Protein AF-A0A2W6BA01-F1 (afdb_monomer)

Radius of gyration: 29.96 Å; Cα contacts (8 Å, |Δi|>4): 161; chains: 1; bounding box: 90×45×72 Å

Solvent-accessible surface area (backbone atoms only — not comparable to full-atom values): 10107 Å² total; per-residue (Å²): 144,81,90,79,83,88,79,90,79,83,86,78,86,76,84,81,81,82,82,77,88,72,83,84,71,88,75,80,75,77,59,83,74,65,76,66,65,83,71,72,71,88,69,67,80,78,57,82,73,72,76,76,79,92,42,75,66,66,75,70,44,98,62,83,81,82,69,79,73,60,66,70,90,78,59,81,45,73,44,76,52,64,78,44,52,52,11,26,51,49,29,32,49,23,63,75,67,73,34,47,43,61,92,30,69,88,47,23,78,62,44,52,69,35,82,38,19,35,42,38,55,60,35,59,63,36,85,86,49,77,78,33,75,62,86,90,60,42,48,10,50,54,62,44,52,57,15,42,54,65,22,41,50,75,42,94

Structure (mmCIF, N/CA/C/O backbone):
data_AF-A0A2W6BA01-F1
#
_entry.id   AF-A0A2W6BA01-F1
#
loop_
_atom_site.group_PDB
_atom_site.id
_atom_site.type_symbol
_atom_site.label_atom_id
_atom_site.label_alt_id
_atom_site.label_comp_id
_atom_site.label_asym_id
_atom_site.label_entity_id
_atom_site.label_seq_id
_atom_site.pdbx_PDB_ins_code
_atom_site.Cartn_x
_atom_site.Cartn_y
_atom_site.Cartn_z
_atom_site.occupancy
_atom_site.B_iso_or_equiv
_atom_site.auth_seq_id
_atom_site.auth_comp_id
_atom_site.auth_asym_id
_atom_site.auth_atom_id
_atom_site.pdbx_PDB_model_num
ATOM 1 N N . MET A 1 1 ? -62.935 -16.427 -8.014 1.00 43.38 1 MET A N 1
ATOM 2 C CA . MET A 1 1 ? -63.474 -16.785 -9.344 1.00 43.38 1 MET A CA 1
ATOM 3 C C . MET A 1 1 ? -62.782 -15.928 -10.399 1.00 43.38 1 MET A C 1
ATOM 5 O O . MET A 1 1 ? -63.154 -14.777 -10.558 1.00 43.38 1 MET A O 1
ATOM 9 N N . ARG A 1 2 ? -61.718 -16.465 -11.011 1.00 37.00 2 ARG A N 1
ATOM 10 C CA . ARG A 1 2 ? -61.164 -16.177 -12.353 1.00 37.00 2 ARG A CA 1
ATOM 11 C C . ARG A 1 2 ? -59.753 -16.761 -12.410 1.00 37.00 2 ARG A C 1
ATOM 13 O O . ARG A 1 2 ? -58.774 -16.156 -11.998 1.00 37.00 2 ARG A O 1
ATOM 20 N N . THR A 1 3 ? -59.727 -18.004 -12.858 1.00 39.66 3 THR A N 1
ATOM 21 C CA . THR A 1 3 ? -58.609 -18.691 -13.489 1.00 39.66 3 THR A CA 1
ATOM 22 C C . THR A 1 3 ? -58.180 -17.932 -14.742 1.00 39.66 3 THR A C 1
ATOM 24 O O . THR A 1 3 ? -59.011 -17.673 -15.610 1.00 39.66 3 THR A O 1
ATOM 27 N N . ILE A 1 4 ? -56.889 -17.625 -14.855 1.00 44.16 4 ILE A N 1
ATOM 28 C CA . ILE A 1 4 ? -56.226 -17.381 -16.136 1.00 44.16 4 ILE A CA 1
ATOM 29 C C . ILE A 1 4 ? -54.983 -18.268 -16.151 1.00 44.16 4 ILE A C 1
ATOM 31 O O . ILE A 1 4 ? -54.177 -18.270 -15.223 1.00 44.16 4 ILE A O 1
ATOM 35 N N . ARG A 1 5 ? -54.970 -19.117 -17.174 1.00 41.62 5 ARG A N 1
ATOM 36 C CA . ARG A 1 5 ? -53.904 -20.020 -17.589 1.00 41.62 5 ARG A CA 1
ATOM 37 C C . ARG A 1 5 ? -52.825 -19.222 -18.334 1.00 41.62 5 ARG A C 1
ATOM 39 O O . ARG A 1 5 ? -53.021 -18.049 -18.620 1.00 41.62 5 ARG A O 1
ATOM 46 N N . ASP A 1 6 ? -51.771 -19.940 -18.717 1.00 43.41 6 ASP A N 1
ATOM 47 C CA . ASP A 1 6 ? -50.761 -19.576 -19.723 1.00 43.41 6 ASP A CA 1
ATOM 48 C C . ASP A 1 6 ? -49.562 -18.836 -19.104 1.00 43.41 6 ASP A C 1
ATOM 50 O O . ASP A 1 6 ? -49.707 -17.836 -18.421 1.00 43.41 6 ASP A O 1
ATOM 54 N N . GLY A 1 7 ? -48.314 -19.265 -19.239 1.00 39.50 7 GLY A N 1
ATOM 55 C CA . GLY A 1 7 ? -47.725 -20.317 -20.046 1.00 39.50 7 GLY A CA 1
ATOM 56 C C . GLY A 1 7 ? -46.212 -20.276 -19.816 1.00 39.50 7 GLY A C 1
ATOM 57 O O . GLY A 1 7 ? -45.613 -19.218 -19.642 1.00 39.50 7 GLY A O 1
ATOM 58 N N . LEU A 1 8 ? -45.616 -21.458 -19.761 1.00 38.91 8 LEU A N 1
ATOM 59 C CA . LEU A 1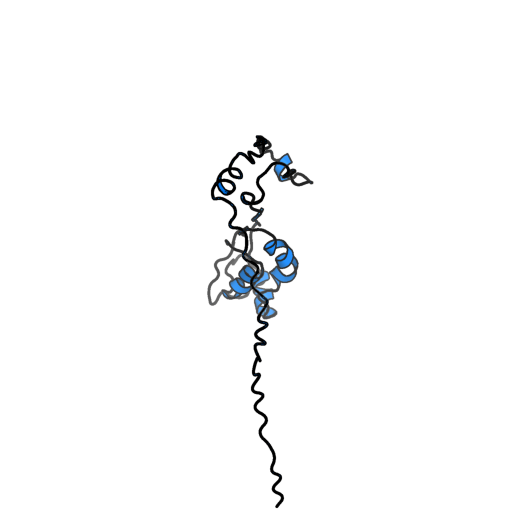 8 ? -44.187 -21.724 -19.693 1.00 38.91 8 LEU A CA 1
ATOM 60 C C . LEU A 1 8 ? -43.471 -21.168 -20.940 1.00 38.91 8 LEU A C 1
ATOM 62 O O . LEU A 1 8 ? -43.842 -21.538 -22.049 1.00 38.91 8 LEU A O 1
ATOM 66 N N . VAL A 1 9 ? -42.394 -20.392 -20.779 1.00 37.09 9 VAL A N 1
ATOM 67 C CA . VAL A 1 9 ? -41.331 -20.308 -21.799 1.00 37.09 9 VAL A CA 1
ATOM 68 C C . VAL A 1 9 ? -39.977 -20.388 -21.099 1.00 37.09 9 VAL A C 1
ATOM 70 O O . VAL A 1 9 ? -39.380 -19.391 -20.703 1.00 37.09 9 VAL A O 1
ATOM 73 N N . VAL A 1 10 ? -39.503 -21.621 -20.925 1.00 40.41 10 VAL A N 1
ATOM 74 C CA . VAL A 1 10 ? -38.098 -21.924 -20.643 1.00 40.41 10 VAL A CA 1
ATOM 75 C C . VAL A 1 10 ? -37.354 -21.766 -21.968 1.00 40.41 10 VAL A C 1
ATOM 77 O O . VAL A 1 10 ? -37.540 -22.557 -22.890 1.00 40.41 10 VAL A O 1
ATOM 80 N N . GLY A 1 11 ? -36.559 -20.704 -22.089 1.00 33.91 11 GLY A N 1
ATOM 81 C CA . GLY A 1 11 ? -35.720 -20.457 -23.259 1.00 33.91 11 GLY A CA 1
ATOM 82 C C . GLY A 1 11 ? -34.562 -21.452 -23.325 1.00 33.91 11 GLY A C 1
ATOM 83 O O . GLY A 1 11 ? -33.516 -21.235 -22.721 1.00 33.91 11 GLY A O 1
ATOM 84 N N . LEU A 1 12 ? -34.756 -22.544 -24.064 1.00 33.22 12 LEU A N 1
ATOM 85 C CA . LEU A 1 12 ? -33.704 -23.457 -24.499 1.00 33.22 12 LEU A CA 1
ATOM 86 C C . LEU A 1 12 ? -32.955 -22.806 -25.674 1.00 33.22 12 LEU A C 1
ATOM 88 O O . LEU A 1 12 ? -33.460 -22.765 -26.794 1.00 33.22 12 LEU A O 1
ATOM 92 N N . VAL A 1 13 ? -31.753 -22.283 -25.430 1.00 35.84 13 VAL A N 1
ATOM 93 C CA . VAL A 1 13 ? -30.861 -21.814 -26.501 1.00 35.84 13 VAL A CA 1
ATOM 94 C C . VAL A 1 13 ? -30.171 -23.034 -27.114 1.00 35.84 13 VAL A C 1
ATOM 96 O O . VAL A 1 13 ? -29.199 -23.552 -26.570 1.00 35.84 13 VAL A O 1
ATOM 99 N N . VAL A 1 14 ? -30.696 -23.513 -28.242 1.00 36.00 14 VAL A N 1
ATOM 100 C CA . VAL A 1 14 ? -30.050 -24.534 -29.078 1.00 36.00 14 VAL A CA 1
ATOM 101 C C . VAL A 1 14 ? -29.109 -23.831 -30.055 1.00 36.00 14 VAL A C 1
ATOM 103 O O . VAL A 1 14 ? -29.552 -23.122 -30.955 1.00 36.00 14 VAL A O 1
ATOM 106 N N . PHE A 1 15 ? -27.800 -24.031 -29.894 1.00 32.97 15 PHE A N 1
ATOM 107 C CA . PHE A 1 15 ? -26.817 -23.666 -30.913 1.00 32.97 15 PHE A CA 1
ATOM 108 C C . PHE A 1 15 ? -26.890 -24.674 -32.067 1.00 32.97 15 PHE A C 1
ATOM 110 O O . PHE A 1 15 ? -26.465 -25.820 -31.934 1.00 32.97 15 PHE A O 1
ATOM 117 N N . ALA A 1 16 ? -27.424 -24.248 -33.211 1.00 36.31 16 ALA A N 1
ATOM 118 C CA . ALA A 1 16 ? -27.316 -24.990 -34.461 1.00 36.31 16 ALA A CA 1
ATOM 119 C C . ALA A 1 16 ? -25.898 -24.819 -35.034 1.00 36.31 16 ALA A C 1
ATOM 121 O O . ALA A 1 16 ? -25.5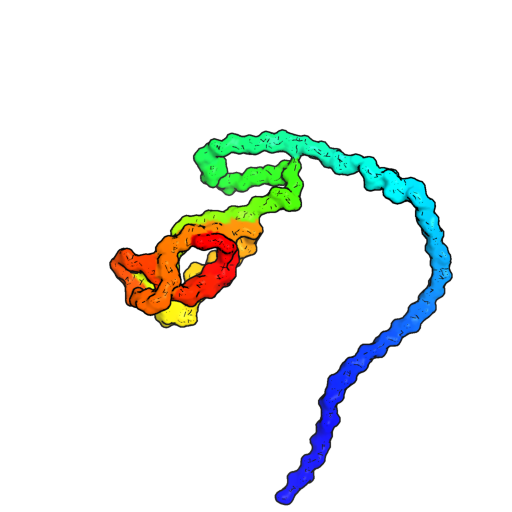08 -23.728 -35.449 1.00 36.31 16 ALA A O 1
ATOM 122 N N . ALA A 1 17 ? -25.118 -25.900 -35.057 1.00 36.47 17 ALA A N 1
ATOM 123 C CA . ALA A 1 17 ? -23.852 -25.957 -35.775 1.00 36.47 17 ALA A CA 1
ATOM 124 C C . ALA A 1 17 ? -24.128 -26.201 -37.268 1.00 36.47 17 ALA A C 1
ATOM 126 O O . ALA A 1 17 ? -24.546 -27.288 -37.662 1.00 36.47 17 ALA A O 1
ATOM 127 N N . VAL A 1 18 ? -23.894 -25.193 -38.108 1.00 38.94 18 VAL A N 1
ATOM 128 C CA . VAL A 1 18 ? -23.871 -25.363 -39.567 1.00 38.94 18 VAL A CA 1
ATOM 129 C C . VAL A 1 18 ? -22.517 -25.963 -39.950 1.00 38.94 18 VAL A C 1
ATOM 131 O O . VAL A 1 18 ? -21.489 -25.289 -39.916 1.00 38.94 18 VAL A O 1
ATOM 134 N N . LEU A 1 19 ? -22.514 -27.247 -40.308 1.00 36.84 19 LEU A N 1
ATOM 135 C CA . LEU A 1 19 ? -21.375 -27.918 -40.934 1.00 36.84 19 LEU A CA 1
ATOM 136 C C . LEU A 1 19 ? -21.278 -27.480 -42.400 1.00 36.84 19 LEU A C 1
ATOM 138 O O . LEU A 1 19 ? -21.983 -27.992 -43.267 1.00 36.84 19 LEU A O 1
ATOM 142 N N . VAL A 1 20 ? -20.387 -26.531 -42.686 1.00 42.94 20 VAL A N 1
ATOM 143 C CA . VAL A 1 20 ? -19.966 -26.222 -44.058 1.00 42.94 20 VAL A CA 1
ATOM 144 C C . VAL A 1 20 ? -18.904 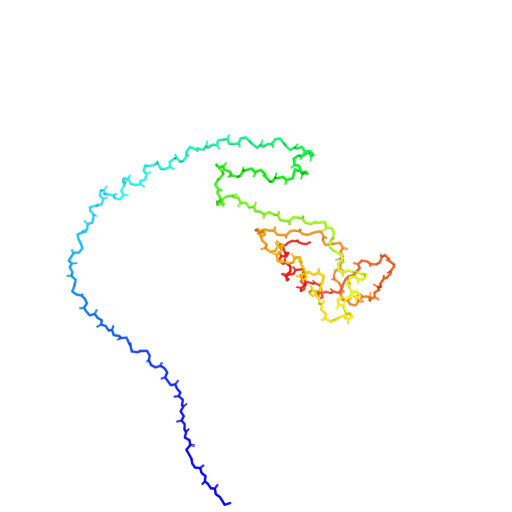-27.243 -44.470 1.00 42.94 20 VAL A C 1
ATOM 146 O O . VAL A 1 20 ? -17.754 -27.167 -44.037 1.00 42.94 20 VAL A O 1
ATOM 149 N N . PHE A 1 21 ? -19.277 -28.200 -45.323 1.00 40.78 21 PHE A N 1
ATOM 150 C CA . PHE A 1 21 ? -18.327 -29.074 -46.015 1.00 40.78 21 PHE A CA 1
ATOM 151 C C . PHE A 1 21 ? -17.583 -28.274 -47.095 1.00 40.78 21 PHE A C 1
ATOM 153 O O . PHE A 1 21 ? -17.973 -28.227 -48.260 1.00 40.78 21 PHE A O 1
ATOM 160 N N . GLY A 1 22 ? -16.501 -27.607 -46.689 1.00 39.38 22 GLY A N 1
ATOM 161 C CA . GLY A 1 22 ? -15.534 -26.996 -47.596 1.00 39.38 22 GLY A CA 1
ATOM 162 C C . GLY A 1 22 ? -14.639 -28.062 -48.229 1.00 39.38 22 GLY A C 1
ATOM 163 O O . GLY A 1 22 ? -13.995 -28.843 -47.528 1.00 39.38 22 GLY A O 1
ATOM 164 N N . GLN A 1 23 ? -14.593 -28.088 -49.559 1.00 44.19 23 GLN A N 1
ATOM 165 C CA . GLN A 1 23 ? -13.799 -29.035 -50.338 1.00 44.19 23 GLN A CA 1
ATOM 166 C C . GLN A 1 23 ? -12.315 -29.006 -49.942 1.00 44.19 23 GLN A C 1
ATOM 168 O O . GLN A 1 23 ? -11.641 -27.978 -50.038 1.00 44.19 23 GLN A O 1
ATOM 173 N N . HIS A 1 24 ? -11.798 -30.154 -49.503 1.00 37.97 24 HIS A N 1
ATOM 174 C CA . HIS A 1 24 ? -10.380 -30.361 -49.233 1.00 37.97 24 HIS A CA 1
ATOM 175 C C . HIS A 1 24 ? -9.574 -30.296 -50.534 1.00 37.97 24 HIS A C 1
ATOM 177 O O . HIS A 1 24 ? -9.580 -31.229 -51.333 1.00 37.97 24 HIS A O 1
ATOM 183 N N . ARG A 1 25 ? -8.824 -29.206 -50.726 1.00 47.94 25 ARG A N 1
ATOM 184 C CA . ARG A 1 25 ? -7.646 -29.221 -51.601 1.00 47.94 25 ARG A CA 1
ATOM 185 C C . ARG A 1 25 ? -6.490 -29.869 -50.831 1.00 47.94 25 ARG A C 1
ATOM 187 O O . ARG A 1 25 ? -6.259 -29.469 -49.686 1.00 47.94 25 ARG A O 1
ATOM 194 N N . PRO A 1 26 ? -5.748 -30.828 -51.409 1.00 41.75 26 PRO A N 1
ATOM 195 C CA . PRO A 1 26 ? -4.588 -31.404 -50.744 1.00 41.75 26 PRO A CA 1
ATOM 196 C C . PRO A 1 26 ? -3.557 -30.301 -50.484 1.00 41.75 26 PRO A C 1
ATOM 198 O O . PRO A 1 26 ? -3.043 -29.660 -51.401 1.00 41.75 26 PRO A O 1
ATOM 201 N N . ARG A 1 27 ? -3.289 -30.046 -49.201 1.00 50.50 27 ARG A N 1
ATOM 202 C CA . ARG A 1 27 ? -2.250 -29.122 -48.753 1.00 50.50 27 ARG A CA 1
ATOM 203 C C . ARG A 1 27 ? -0.913 -29.797 -49.041 1.00 50.50 27 ARG A C 1
ATOM 205 O O . ARG A 1 27 ? -0.616 -30.830 -48.445 1.00 50.50 27 ARG A O 1
ATOM 212 N N . ALA A 1 28 ? -0.133 -29.235 -49.962 1.00 50.84 28 ALA A N 1
ATOM 213 C CA . ALA A 1 28 ? 1.235 -29.674 -50.200 1.00 50.84 28 ALA A CA 1
ATOM 214 C C . ALA A 1 28 ? 1.984 -29.690 -48.862 1.00 50.84 28 ALA A C 1
ATOM 216 O O . ALA A 1 28 ? 2.035 -28.683 -48.152 1.00 50.84 28 ALA A O 1
ATOM 217 N N . THR A 1 29 ? 2.505 -30.855 -48.491 1.00 52.69 29 THR A N 1
ATOM 218 C CA . THR A 1 29 ? 3.315 -31.030 -47.291 1.00 52.69 29 THR A CA 1
ATOM 219 C C . THR A 1 29 ? 4.600 -30.232 -47.504 1.00 52.69 29 THR A C 1
ATOM 221 O O . THR A 1 29 ? 5.343 -30.547 -48.438 1.00 52.69 29 THR A O 1
ATOM 224 N N . PRO A 1 30 ? 4.898 -29.187 -46.712 1.00 49.06 30 PRO A N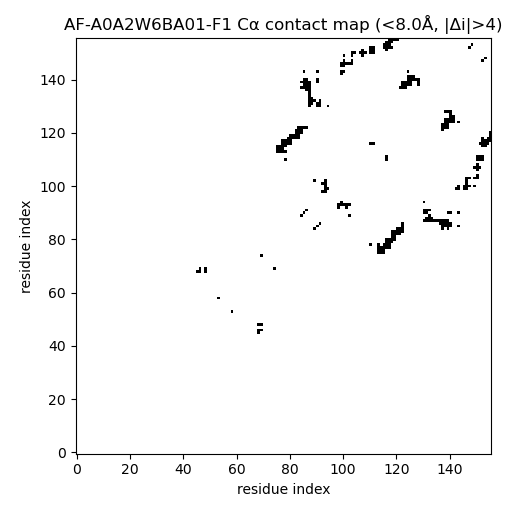 1
ATOM 225 C CA . PRO A 1 30 ? 6.200 -28.558 -46.815 1.00 49.06 30 PRO A CA 1
ATOM 226 C C . PRO A 1 30 ? 7.235 -29.608 -46.413 1.00 49.06 30 PRO A C 1
ATOM 228 O O . PRO A 1 30 ? 7.174 -30.180 -45.323 1.00 49.06 30 PRO A O 1
ATOM 231 N N . SER A 1 31 ? 8.149 -29.899 -47.340 1.00 53.44 31 SER A N 1
ATOM 232 C CA . SER A 1 31 ? 9.293 -30.778 -47.119 1.00 53.44 31 SER A CA 1
ATOM 233 C C . SER A 1 31 ? 9.940 -30.467 -45.768 1.00 53.44 31 SER A C 1
ATOM 235 O O . SER A 1 31 ? 10.205 -29.308 -45.433 1.00 53.44 31 SER A O 1
ATOM 237 N N . ARG A 1 32 ? 10.232 -31.531 -45.012 1.00 53.91 32 ARG A N 1
ATOM 238 C CA . ARG A 1 32 ? 10.895 -31.535 -43.697 1.00 53.91 32 ARG A CA 1
ATOM 239 C C . ARG A 1 32 ? 12.255 -30.803 -43.701 1.00 53.91 32 ARG A C 1
ATOM 241 O O . ARG A 1 32 ? 12.804 -30.547 -42.636 1.00 53.91 32 ARG A O 1
ATOM 248 N N . ALA A 1 33 ? 12.755 -30.411 -44.876 1.00 48.97 33 ALA A N 1
ATOM 249 C CA . ALA A 1 33 ? 13.940 -29.584 -45.074 1.00 48.97 33 ALA A CA 1
ATOM 250 C C . ALA A 1 33 ? 13.739 -28.074 -44.789 1.00 48.97 33 ALA A C 1
ATOM 252 O O . ALA A 1 33 ? 14.710 -27.404 -44.453 1.00 48.97 33 ALA A O 1
ATOM 253 N N . HIS A 1 34 ? 12.516 -27.522 -44.842 1.00 44.53 34 HIS A N 1
ATOM 254 C CA . HIS A 1 34 ? 12.294 -26.080 -44.588 1.00 44.53 34 HIS A CA 1
ATOM 255 C C . HIS A 1 34 ? 12.144 -25.711 -43.100 1.00 44.53 34 HIS A C 1
ATOM 257 O O . HIS A 1 34 ? 12.357 -24.561 -42.723 1.00 44.53 34 HIS A O 1
ATOM 263 N N . ALA A 1 35 ? 11.828 -26.673 -42.227 1.00 44.75 35 ALA A N 1
ATOM 264 C CA . ALA A 1 35 ? 11.667 -26.422 -40.790 1.00 44.75 35 ALA A CA 1
ATOM 265 C C . ALA A 1 35 ? 13.005 -26.300 -40.027 1.00 44.75 35 ALA A C 1
ATOM 267 O O . ALA A 1 35 ? 13.029 -25.821 -38.893 1.00 44.75 35 ALA A O 1
ATOM 268 N N . ALA A 1 36 ? 14.121 -26.711 -40.637 1.00 44.59 36 ALA A N 1
ATOM 269 C CA . ALA A 1 36 ? 15.448 -26.675 -40.020 1.00 44.59 36 ALA A CA 1
ATOM 270 C C . ALA A 1 36 ? 16.213 -25.354 -40.261 1.00 44.59 36 ALA A C 1
ATOM 272 O O . ALA A 1 36 ? 17.162 -25.062 -39.537 1.00 44.59 36 ALA A O 1
ATOM 273 N N . ALA A 1 37 ? 15.784 -24.525 -41.222 1.00 42.34 37 ALA A 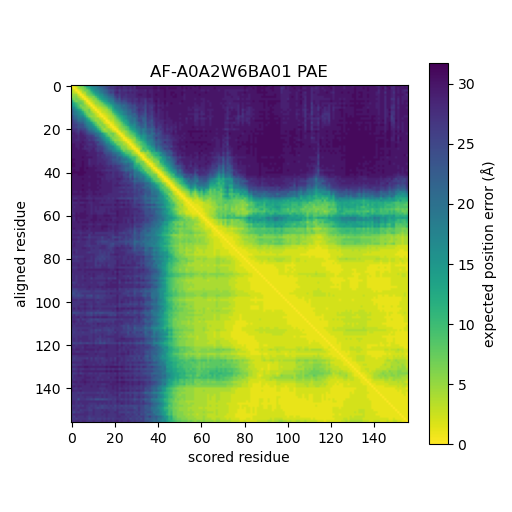N 1
ATOM 274 C CA . ALA A 1 37 ? 16.518 -23.328 -41.649 1.00 42.34 37 ALA A CA 1
ATOM 275 C C . ALA A 1 37 ? 16.116 -22.022 -40.926 1.00 42.34 37 ALA A C 1
ATOM 277 O O . ALA A 1 37 ? 16.857 -21.047 -40.984 1.00 42.34 37 ALA A O 1
ATOM 278 N N . ILE A 1 38 ? 15.012 -21.996 -40.163 1.00 45.75 38 ILE A N 1
ATOM 279 C CA . ILE A 1 38 ? 14.593 -20.828 -39.345 1.00 45.75 38 ILE A CA 1
ATOM 280 C C . ILE A 1 38 ? 15.084 -20.967 -37.886 1.00 45.75 38 ILE A C 1
ATOM 282 O O . ILE A 1 38 ? 14.494 -20.454 -36.941 1.00 45.75 38 ILE A O 1
ATOM 286 N N . ARG A 1 39 ? 16.171 -21.713 -37.662 1.00 45.78 39 ARG A N 1
ATOM 287 C CA . ARG A 1 39 ? 16.866 -21.760 -36.360 1.00 45.78 39 ARG A CA 1
ATOM 288 C C . ARG A 1 39 ? 18.219 -21.056 -36.378 1.00 45.78 39 ARG A C 1
ATOM 290 O O . ARG A 1 39 ? 18.867 -20.966 -35.341 1.00 45.78 39 ARG A O 1
ATOM 297 N N . HIS A 1 40 ? 18.632 -20.518 -37.525 1.00 45.66 40 HIS A N 1
ATOM 298 C CA . HIS A 1 40 ? 19.820 -19.680 -37.607 1.00 45.66 40 HIS A CA 1
ATOM 299 C C . HIS A 1 40 ? 19.485 -18.239 -37.214 1.00 45.66 40 HIS A C 1
ATOM 301 O O . HIS A 1 40 ? 18.918 -17.468 -37.978 1.00 45.66 40 HIS A O 1
ATOM 307 N N . ALA A 1 41 ? 19.866 -17.919 -35.978 1.00 51.19 41 ALA A N 1
ATOM 308 C CA . ALA A 1 41 ? 20.382 -16.619 -35.583 1.00 51.19 41 ALA A CA 1
ATOM 309 C C . ALA A 1 41 ? 19.506 -15.392 -35.898 1.00 51.19 41 ALA A C 1
ATOM 311 O O . ALA A 1 41 ? 19.911 -14.492 -36.624 1.00 51.19 41 ALA A O 1
ATOM 312 N N . MET A 1 42 ? 18.409 -15.231 -35.155 1.00 47.25 42 MET A N 1
ATOM 313 C CA . MET A 1 42 ? 18.149 -13.905 -34.578 1.00 47.25 42 MET A CA 1
ATOM 314 C C . MET A 1 42 ? 19.004 -13.763 -33.316 1.00 47.25 42 MET A C 1
ATOM 316 O O . MET A 1 42 ? 18.494 -13.675 -32.199 1.00 47.25 42 MET A O 1
ATOM 320 N N . VAL A 1 43 ? 20.328 -13.788 -33.487 1.00 52.53 43 VAL A N 1
ATOM 321 C CA . VAL A 1 43 ? 21.230 -13.218 -32.489 1.00 52.53 43 VAL A CA 1
ATOM 322 C C . VAL A 1 43 ? 20.985 -11.719 -32.590 1.00 52.53 43 VAL A C 1
ATOM 324 O O . VAL A 1 43 ? 21.598 -11.032 -33.400 1.00 52.53 43 VAL A O 1
ATOM 327 N N . HIS A 1 44 ? 20.008 -11.217 -31.830 1.00 51.06 44 HIS A N 1
ATOM 328 C CA . HIS A 1 44 ? 19.974 -9.790 -31.545 1.00 51.06 44 HIS A CA 1
ATOM 329 C C . HIS A 1 44 ? 21.352 -9.460 -30.970 1.00 51.06 44 HIS A C 1
ATOM 331 O O . HIS A 1 44 ? 21.759 -10.143 -30.023 1.00 51.06 44 HIS A O 1
ATOM 337 N N . PRO A 1 45 ? 22.091 -8.488 -31.533 1.00 54.53 45 PRO A N 1
ATOM 338 C CA . PRO A 1 45 ? 23.331 -8.055 -30.922 1.00 54.53 45 PRO A CA 1
ATOM 339 C C . PRO A 1 45 ? 22.985 -7.685 -29.483 1.00 54.53 45 PRO A C 1
ATOM 341 O O . PRO A 1 45 ? 22.142 -6.817 -29.243 1.00 54.53 45 PRO A O 1
ATOM 344 N N . ALA A 1 46 ? 23.556 -8.421 -28.530 1.00 59.97 46 ALA A N 1
ATOM 345 C CA . ALA A 1 46 ? 23.444 -8.080 -27.130 1.00 59.97 46 ALA A CA 1
ATOM 346 C C . ALA A 1 46 ? 24.146 -6.733 -26.989 1.00 59.97 46 ALA A C 1
ATOM 348 O O . ALA A 1 46 ? 25.373 -6.668 -26.938 1.00 59.97 46 ALA A O 1
ATOM 349 N N . ILE A 1 47 ? 23.376 -5.643 -27.014 1.00 57.81 47 ILE A N 1
ATOM 350 C CA . ILE A 1 47 ? 23.898 -4.349 -26.609 1.00 57.81 47 ILE A CA 1
ATOM 351 C C . ILE A 1 47 ? 24.244 -4.542 -25.141 1.00 57.81 47 ILE A C 1
ATOM 353 O O . ILE A 1 47 ? 23.359 -4.649 -24.293 1.00 57.81 47 ILE A O 1
ATOM 357 N N . ASN A 1 48 ? 25.538 -4.671 -24.862 1.00 64.69 48 ASN A N 1
ATOM 358 C CA . ASN A 1 48 ? 26.058 -4.727 -23.511 1.00 64.69 48 ASN A CA 1
ATOM 359 C C . ASN A 1 48 ? 25.940 -3.314 -22.929 1.00 64.69 48 ASN A C 1
ATOM 361 O O . ASN A 1 48 ? 26.893 -2.537 -22.936 1.00 64.69 48 ASN A O 1
ATOM 365 N N . VAL A 1 49 ? 24.718 -2.933 -22.550 1.00 65.31 49 VAL A N 1
ATOM 366 C CA . VAL A 1 49 ? 24.464 -1.684 -21.840 1.00 65.31 49 VAL A CA 1
ATOM 367 C C . VAL A 1 49 ? 25.032 -1.892 -20.446 1.00 65.31 49 VAL A C 1
ATOM 369 O O . VAL A 1 49 ? 24.414 -2.556 -19.615 1.00 65.31 49 VAL A O 1
ATOM 372 N N . ALA A 1 50 ? 26.234 -1.371 -20.203 1.00 69.50 50 ALA A N 1
ATOM 373 C CA . ALA A 1 50 ? 26.771 -1.322 -18.854 1.00 69.50 50 ALA A CA 1
ATOM 374 C C . ALA A 1 50 ? 25.746 -0.599 -17.957 1.00 69.50 50 ALA A C 1
ATOM 376 O O . ALA A 1 50 ? 25.239 0.458 -18.357 1.00 69.50 50 ALA A O 1
ATOM 377 N N . PRO A 1 51 ? 25.389 -1.158 -16.786 1.00 70.19 51 PRO A N 1
ATOM 378 C CA . PRO A 1 51 ? 24.474 -0.486 -15.880 1.00 70.19 51 PRO A CA 1
ATOM 379 C C . PRO A 1 51 ? 25.059 0.876 -15.500 1.00 70.19 51 PRO A C 1
ATOM 381 O O . PRO A 1 51 ? 26.260 1.002 -15.251 1.00 70.19 51 PRO A O 1
ATOM 384 N N . LEU A 1 52 ? 24.208 1.905 -15.485 1.00 71.94 52 LEU A N 1
ATOM 385 C CA . LEU A 1 52 ? 24.611 3.224 -15.005 1.00 71.94 52 LEU A CA 1
ATOM 386 C C . LEU A 1 52 ? 25.137 3.094 -13.565 1.00 71.94 52 LEU A C 1
ATOM 388 O O . LEU A 1 52 ? 24.568 2.322 -12.786 1.00 71.94 52 LEU A O 1
ATOM 392 N N . PRO A 1 53 ? 26.191 3.838 -13.189 1.00 80.50 53 PRO A N 1
ATOM 393 C CA . PRO A 1 53 ? 26.670 3.832 -11.816 1.00 80.50 53 PRO A CA 1
ATOM 394 C C . PRO A 1 53 ? 25.550 4.297 -10.879 1.00 80.50 53 PRO A C 1
ATOM 396 O O . PRO A 1 53 ? 24.931 5.342 -11.102 1.00 80.50 53 PRO A O 1
ATOM 399 N N . LEU A 1 54 ? 25.299 3.520 -9.824 1.00 84.25 54 LEU A N 1
ATOM 400 C CA . LEU A 1 54 ? 24.347 3.885 -8.781 1.00 84.25 54 LEU A CA 1
ATOM 401 C C . LEU A 1 54 ? 24.897 5.087 -8.012 1.00 84.25 54 LEU A C 1
ATOM 403 O O . LEU A 1 54 ? 25.909 5.003 -7.323 1.00 84.25 54 LEU A O 1
ATOM 407 N N . THR A 1 55 ? 24.222 6.221 -8.153 1.00 87.00 55 THR A N 1
ATOM 408 C CA . THR A 1 55 ? 24.544 7.474 -7.462 1.00 87.00 55 THR A CA 1
ATOM 409 C C . THR A 1 55 ? 23.287 8.055 -6.833 1.00 87.00 55 THR A C 1
ATOM 411 O O . THR A 1 55 ? 22.178 7.807 -7.310 1.00 87.00 55 THR A O 1
ATOM 414 N N . ILE A 1 56 ? 23.436 8.897 -5.809 1.00 88.12 56 ILE A N 1
ATOM 415 C CA . ILE A 1 56 ? 22.299 9.628 -5.226 1.00 88.12 56 ILE A CA 1
ATOM 416 C C . ILE A 1 56 ? 21.543 10.411 -6.311 1.00 88.12 56 ILE A C 1
ATOM 418 O O . ILE A 1 56 ? 20.319 10.343 -6.386 1.00 88.12 56 ILE A O 1
ATOM 422 N N . ALA A 1 57 ? 22.262 11.082 -7.216 1.00 86.31 57 ALA A N 1
ATOM 423 C CA . ALA A 1 57 ? 21.649 11.815 -8.322 1.00 86.31 57 ALA A CA 1
ATOM 424 C C . ALA A 1 57 ? 20.826 10.909 -9.256 1.00 86.31 57 ALA A C 1
ATOM 426 O O . ALA A 1 57 ? 19.777 11.326 -9.736 1.00 86.31 57 ALA A O 1
ATOM 427 N N . SER A 1 58 ? 21.262 9.664 -9.485 1.00 80.81 58 SER A N 1
ATOM 428 C CA . SER A 1 58 ? 20.504 8.701 -10.296 1.00 80.81 58 SER A CA 1
ATOM 429 C C . SER A 1 58 ? 19.206 8.231 -9.630 1.00 80.81 58 SER A C 1
ATOM 431 O O . SER A 1 58 ? 18.245 7.939 -10.335 1.00 80.81 58 SER A O 1
ATOM 433 N N . ILE A 1 59 ? 19.154 8.209 -8.291 1.00 83.19 59 ILE A N 1
ATOM 434 C CA . ILE A 1 59 ? 17.946 7.861 -7.524 1.00 83.19 59 ILE A CA 1
ATOM 435 C C . ILE A 1 59 ? 16.899 8.973 -7.655 1.00 83.19 59 ILE A C 1
ATOM 437 O O . ILE A 1 59 ? 15.720 8.696 -7.853 1.00 83.19 59 ILE A O 1
ATOM 441 N N . PHE A 1 60 ? 17.338 10.233 -7.597 1.00 86.75 60 PHE A N 1
ATOM 442 C CA . PHE A 1 60 ? 16.470 11.415 -7.663 1.00 86.75 60 PHE A CA 1
ATOM 443 C C . PHE A 1 60 ? 16.376 12.037 -9.067 1.00 86.75 60 PHE A C 1
ATOM 445 O O . PHE A 1 60 ? 15.980 13.194 -9.215 1.00 86.75 60 PHE A O 1
ATOM 452 N N . ALA A 1 61 ? 16.747 11.297 -10.114 1.00 83.56 61 ALA A N 1
ATOM 453 C CA . ALA A 1 61 ? 16.719 11.807 -11.477 1.00 83.56 61 ALA A CA 1
ATOM 454 C C . ALA A 1 61 ? 15.277 12.093 -11.934 1.00 83.56 61 ALA A C 1
ATOM 456 O O . ALA A 1 61 ? 14.395 11.243 -11.839 1.00 83.56 61 ALA A O 1
ATOM 457 N N . ALA A 1 62 ? 15.046 13.269 -12.526 1.00 81.69 62 ALA A N 1
ATOM 458 C CA . ALA A 1 62 ? 13.723 13.680 -13.015 1.00 81.69 62 ALA A CA 1
ATOM 459 C C . ALA A 1 62 ? 13.189 12.816 -14.176 1.00 81.69 62 ALA A C 1
ATOM 461 O O . ALA A 1 62 ? 12.012 12.892 -14.529 1.00 81.69 62 ALA A O 1
ATOM 462 N N . ARG A 1 63 ? 14.054 12.010 -14.802 1.00 81.56 63 ARG A N 1
ATOM 463 C CA . ARG A 1 63 ? 13.703 11.142 -15.923 1.00 81.56 63 ARG A CA 1
ATOM 464 C C . ARG A 1 63 ? 14.235 9.740 -15.684 1.00 81.56 63 ARG A C 1
ATOM 466 O O . ARG A 1 63 ? 15.416 9.558 -15.406 1.00 81.56 63 ARG A O 1
ATOM 473 N N . ALA A 1 64 ? 13.361 8.756 -15.876 1.00 78.12 64 ALA A N 1
ATOM 474 C CA . ALA A 1 64 ? 13.746 7.355 -15.849 1.00 78.12 64 ALA A CA 1
ATOM 475 C C . ALA A 1 64 ? 14.810 7.054 -16.927 1.00 78.12 64 ALA A C 1
ATOM 477 O O . ALA A 1 64 ? 14.742 7.615 -18.032 1.00 78.12 64 ALA A O 1
ATOM 478 N N . PRO A 1 65 ? 15.770 6.157 -16.643 1.00 78.25 65 PRO A N 1
ATOM 479 C CA . PRO A 1 65 ? 16.758 5.737 -17.626 1.00 78.25 65 PRO A CA 1
ATOM 480 C C . PRO A 1 65 ? 16.088 5.090 -18.845 1.00 78.25 65 PRO A C 1
ATOM 482 O O . PRO A 1 65 ? 15.037 4.451 -18.757 1.00 78.25 65 PRO A O 1
ATOM 485 N N . GLY A 1 66 ? 16.699 5.268 -20.017 1.00 83.19 66 GLY A N 1
ATOM 486 C CA . GLY A 1 66 ? 16.208 4.668 -21.252 1.00 83.19 66 GLY A CA 1
ATOM 487 C C . GLY A 1 66 ? 16.358 3.147 -21.229 1.00 83.19 66 GLY A C 1
ATOM 488 O O . GLY A 1 66 ? 17.458 2.636 -21.062 1.00 83.19 66 GLY A O 1
ATOM 489 N N . LEU A 1 67 ? 15.267 2.420 -21.474 1.00 85.50 67 LEU A N 1
ATOM 490 C CA . LEU A 1 67 ? 15.259 0.950 -21.501 1.00 85.50 67 LEU A CA 1
ATOM 491 C C . LEU A 1 67 ? 15.565 0.359 -22.894 1.00 85.50 67 LEU A C 1
ATOM 493 O O . LEU A 1 67 ? 15.278 -0.808 -23.159 1.00 85.50 67 LEU A O 1
ATOM 497 N N . ARG A 1 68 ? 16.108 1.157 -23.824 1.00 86.62 68 ARG A N 1
ATOM 498 C CA . ARG A 1 68 ? 16.457 0.682 -25.175 1.00 86.62 68 ARG A CA 1
ATOM 499 C C . ARG A 1 68 ? 17.593 -0.344 -25.083 1.00 86.62 68 ARG A C 1
ATOM 501 O O . ARG A 1 68 ? 18.572 -0.103 -24.393 1.00 86.62 68 ARG A O 1
ATOM 508 N N . GLY A 1 69 ? 17.461 -1.465 -25.792 1.00 86.00 69 GLY A N 1
ATOM 509 C CA . GLY A 1 69 ? 18.467 -2.538 -25.818 1.00 86.00 69 GLY A CA 1
ATOM 510 C C . GLY A 1 69 ? 18.283 -3.633 -24.759 1.00 86.00 69 GLY A C 1
ATOM 511 O O . GLY A 1 69 ? 18.865 -4.702 -24.905 1.00 86.00 69 GLY A O 1
ATOM 512 N N . TYR A 1 70 ? 17.432 -3.425 -23.750 1.00 86.06 70 TYR A N 1
ATOM 513 C CA . TYR A 1 70 ? 17.093 -4.460 -22.769 1.00 86.06 70 TYR A CA 1
ATOM 514 C C . TYR A 1 70 ? 15.973 -5.387 -23.283 1.00 86.06 70 TYR A C 1
ATOM 516 O O . TYR A 1 70 ? 15.011 -4.931 -23.908 1.00 86.06 70 TYR A O 1
ATOM 524 N N . ASP A 1 71 ? 16.055 -6.694 -22.989 1.00 89.12 71 ASP A N 1
ATOM 525 C CA . ASP A 1 71 ? 14.967 -7.646 -23.277 1.00 89.12 71 ASP A CA 1
ATOM 526 C C . ASP A 1 71 ? 13.777 -7.362 -22.355 1.00 89.12 71 ASP A C 1
ATOM 528 O O . ASP A 1 71 ? 13.812 -7.670 -21.163 1.00 89.12 71 ASP A O 1
ATOM 532 N N . ARG A 1 72 ? 12.694 -6.818 -22.920 1.00 88.62 72 ARG A N 1
ATOM 533 C CA . ARG A 1 72 ? 11.480 -6.440 -22.178 1.00 88.62 72 ARG A CA 1
ATOM 534 C C . ARG A 1 72 ? 10.886 -7.578 -21.350 1.00 88.62 72 ARG A C 1
ATOM 536 O O . ARG A 1 72 ? 10.286 -7.308 -20.319 1.00 88.62 72 ARG A O 1
ATOM 543 N N . ARG A 1 73 ? 11.064 -8.839 -21.755 1.00 92.44 73 ARG A N 1
ATOM 544 C CA . ARG A 1 73 ? 10.543 -10.002 -21.010 1.00 92.44 73 ARG A CA 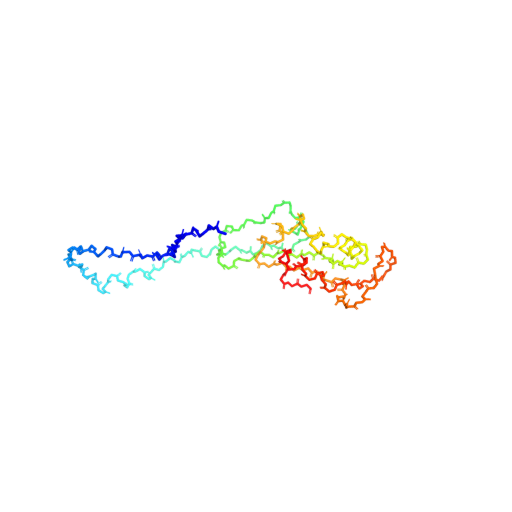1
ATOM 545 C C . ARG A 1 73 ? 11.284 -10.232 -19.695 1.00 92.44 73 ARG A C 1
ATOM 547 O O . ARG A 1 73 ? 10.749 -10.883 -18.799 1.00 92.44 73 ARG A O 1
ATOM 554 N N . LYS A 1 74 ? 12.502 -9.699 -19.582 1.00 91.19 74 LYS A N 1
ATOM 555 C CA . LYS A 1 74 ? 13.368 -9.779 -18.401 1.00 91.19 74 LYS A CA 1
ATOM 556 C C . LYS A 1 74 ? 13.341 -8.506 -17.551 1.00 91.19 74 LYS A C 1
ATOM 558 O O . LYS A 1 74 ? 13.989 -8.471 -16.514 1.00 91.19 74 LYS A O 1
ATOM 563 N N . ILE A 1 75 ? 12.610 -7.475 -17.972 1.00 90.94 75 ILE A N 1
ATOM 564 C CA . ILE A 1 75 ? 12.433 -6.247 -17.193 1.00 90.94 75 ILE A CA 1
ATOM 565 C C . ILE A 1 75 ? 11.255 -6.449 -16.243 1.00 90.94 75 ILE A C 1
ATOM 567 O O . ILE A 1 75 ? 10.220 -6.985 -16.643 1.00 90.94 75 ILE A O 1
ATOM 571 N N . ARG A 1 76 ? 11.418 -6.017 -14.993 1.00 93.50 76 ARG A N 1
ATOM 572 C CA . ARG A 1 76 ? 10.334 -5.896 -14.019 1.00 93.50 76 ARG A CA 1
ATOM 573 C C . ARG A 1 76 ? 10.321 -4.489 -13.452 1.00 93.50 76 ARG A C 1
ATOM 575 O O . ARG A 1 76 ? 11.370 -3.874 -13.271 1.00 93.50 76 ARG A O 1
ATOM 582 N N . THR A 1 77 ? 9.127 -3.996 -13.197 1.00 94.25 77 THR A N 1
ATOM 583 C CA . THR A 1 77 ? 8.865 -2.732 -12.527 1.00 94.25 77 THR A CA 1
ATOM 584 C C . THR A 1 77 ? 8.471 -3.019 -11.090 1.00 94.25 77 THR A C 1
ATOM 586 O O . THR A 1 77 ? 7.611 -3.856 -10.832 1.00 94.25 77 THR A O 1
ATOM 589 N N . VAL A 1 78 ? 9.121 -2.329 -10.159 1.00 96.38 78 VAL A N 1
ATOM 590 C CA . VAL A 1 78 ? 8.809 -2.412 -8.735 1.00 96.38 78 VAL A CA 1
ATOM 591 C C . VAL A 1 78 ? 8.404 -1.025 -8.269 1.00 96.38 78 VAL A C 1
ATOM 593 O O . VAL A 1 78 ? 9.123 -0.056 -8.524 1.00 96.38 78 VAL A O 1
ATOM 596 N N . ILE A 1 79 ? 7.267 -0.927 -7.590 1.00 97.44 79 ILE A N 1
ATOM 597 C CA . ILE A 1 79 ? 6.939 0.232 -6.766 1.00 97.44 79 ILE A CA 1
ATOM 598 C C . ILE A 1 79 ? 7.216 -0.164 -5.321 1.00 97.44 79 ILE A C 1
ATOM 600 O O . ILE A 1 79 ? 6.530 -1.017 -4.771 1.00 97.44 79 ILE A O 1
ATOM 604 N N . ALA A 1 80 ? 8.226 0.458 -4.722 1.00 96.19 80 ALA A N 1
ATOM 605 C CA . ALA A 1 80 ? 8.485 0.370 -3.293 1.00 96.19 80 ALA A CA 1
ATOM 606 C C . ALA A 1 80 ? 8.037 1.679 -2.639 1.00 96.19 80 ALA A C 1
ATOM 608 O O . ALA A 1 80 ? 8.461 2.758 -3.063 1.00 96.19 80 ALA A O 1
ATOM 609 N N . THR A 1 81 ? 7.167 1.597 -1.638 1.00 95.94 81 THR A N 1
ATOM 610 C CA . THR A 1 81 ? 6.756 2.756 -0.838 1.00 95.94 81 THR A CA 1
ATOM 611 C C . THR A 1 81 ? 7.428 2.739 0.528 1.00 95.94 81 THR A C 1
ATOM 613 O O . THR A 1 81 ? 8.012 1.739 0.934 1.00 95.94 81 THR A O 1
ATOM 616 N N . GLY A 1 82 ? 7.321 3.857 1.244 1.00 95.75 82 GLY A N 1
ATOM 617 C CA . GLY A 1 82 ? 7.662 3.907 2.662 1.00 95.75 82 GLY A CA 1
ATOM 618 C C . GLY A 1 82 ? 6.555 3.326 3.538 1.00 95.75 82 GLY A C 1
ATOM 619 O O . GLY A 1 82 ? 5.755 2.495 3.092 1.00 95.75 82 GLY A O 1
ATOM 620 N N . ASP A 1 83 ? 6.510 3.827 4.765 1.00 97.69 83 ASP A N 1
ATOM 621 C CA . ASP A 1 83 ? 5.645 3.345 5.833 1.00 97.69 83 ASP A CA 1
ATOM 622 C C . ASP A 1 83 ? 4.163 3.502 5.491 1.00 97.69 83 ASP A C 1
ATOM 624 O O . ASP A 1 83 ? 3.653 4.591 5.203 1.00 97.69 83 ASP A O 1
ATOM 628 N N . VAL A 1 84 ? 3.454 2.382 5.536 1.00 98.06 84 VAL A N 1
ATOM 629 C CA . VAL A 1 84 ? 2.007 2.312 5.415 1.00 98.06 84 VAL A CA 1
ATOM 630 C C . VAL A 1 84 ? 1.464 1.934 6.779 1.00 98.06 84 VAL A C 1
ATOM 632 O O . VAL A 1 84 ? 1.613 0.806 7.237 1.00 98.06 84 VAL A O 1
ATOM 635 N N . ILE A 1 85 ? 0.825 2.911 7.419 1.00 97.69 85 ILE A N 1
ATOM 636 C CA . ILE A 1 85 ? 0.338 2.821 8.794 1.00 97.69 85 ILE A CA 1
ATOM 637 C C . ILE A 1 85 ? -1.201 2.864 8.792 1.00 97.69 85 ILE A C 1
ATOM 639 O O . ILE A 1 85 ? -1.790 3.929 8.998 1.00 97.69 85 ILE A O 1
ATOM 643 N N . PRO A 1 86 ? -1.911 1.743 8.565 1.00 97.44 86 PRO A N 1
ATOM 644 C CA . PRO A 1 86 ? -3.356 1.614 8.775 1.00 97.44 86 PRO A CA 1
ATOM 645 C C . PRO A 1 86 ? -3.721 1.551 10.274 1.00 97.44 86 PRO A C 1
ATOM 647 O O . PRO A 1 86 ? -4.541 0.743 10.704 1.00 97.44 86 PRO A O 1
ATOM 650 N N . ALA A 1 87 ? -3.121 2.439 11.064 1.00 97.81 87 ALA A N 1
ATOM 651 C CA . ALA A 1 87 ? -3.312 2.624 12.497 1.00 97.81 87 ALA A CA 1
ATOM 652 C C . ALA A 1 87 ? -3.692 4.085 12.790 1.00 97.81 87 ALA A C 1
ATOM 654 O O . ALA A 1 87 ? -3.804 4.910 11.875 1.00 97.81 87 ALA A O 1
ATOM 655 N N . ARG A 1 88 ? -3.885 4.425 14.070 1.00 96.56 88 ARG A N 1
ATOM 656 C CA . ARG A 1 88 ? -4.149 5.804 14.522 1.00 96.56 88 ARG A CA 1
ATOM 657 C C . ARG A 1 88 ? -5.275 6.463 13.703 1.00 96.56 88 ARG A C 1
ATOM 659 O O . ARG A 1 88 ? -6.299 5.838 13.430 1.00 96.56 88 ARG A O 1
ATOM 666 N N . SER A 1 89 ? -5.066 7.700 13.249 1.00 97.00 89 SER A N 1
ATOM 667 C CA . SER A 1 89 ? -6.035 8.476 12.472 1.00 97.00 89 SER A CA 1
ATOM 668 C C . SER A 1 89 ? -6.458 7.812 11.154 1.00 97.00 89 SER A C 1
ATOM 670 O O . SER A 1 89 ? -7.573 8.054 10.689 1.00 97.00 89 SER A O 1
ATOM 672 N N . VAL A 1 90 ? -5.621 6.954 10.556 1.00 97.56 90 VAL A N 1
ATOM 673 C CA . VAL A 1 90 ? -5.990 6.189 9.354 1.00 97.56 90 VAL A CA 1
ATOM 674 C C . VAL A 1 90 ? -6.991 5.097 9.719 1.00 97.56 90 VAL A C 1
ATOM 676 O O . VAL A 1 90 ? -8.051 5.029 9.099 1.00 97.56 90 VAL A O 1
ATOM 679 N N . ASN A 1 91 ? -6.713 4.308 10.765 1.00 97.81 91 ASN A N 1
ATOM 680 C CA . ASN A 1 91 ? -7.665 3.319 11.282 1.00 97.81 91 ASN A CA 1
ATOM 681 C C . ASN A 1 91 ? -8.964 3.984 11.752 1.00 97.81 91 ASN A C 1
ATOM 683 O O . ASN A 1 91 ? -10.049 3.532 11.395 1.00 97.81 91 ASN A O 1
ATOM 687 N N . TYR A 1 92 ? -8.860 5.116 12.457 1.00 97.88 92 TYR A N 1
ATOM 688 C CA . TYR A 1 92 ? -10.009 5.922 12.864 1.00 97.88 92 TYR A CA 1
ATOM 689 C C . TYR A 1 92 ? -10.907 6.283 11.686 1.00 97.88 92 TYR A C 1
ATOM 691 O O . TYR A 1 92 ? -12.113 6.043 11.745 1.00 97.88 92 TYR A O 1
ATOM 699 N N . LYS A 1 93 ? -10.339 6.793 10.590 1.00 98.12 93 LYS A N 1
ATOM 700 C CA . LYS A 1 93 ? -11.117 7.136 9.394 1.00 98.12 93 LYS A CA 1
ATOM 701 C C . LYS A 1 93 ? -11.709 5.904 8.714 1.00 98.12 93 LYS A C 1
ATOM 703 O O . LYS A 1 93 ? -12.884 5.936 8.372 1.00 98.12 93 LYS A O 1
ATOM 708 N N . MET A 1 94 ? -10.943 4.823 8.554 1.00 98.19 94 MET A N 1
ATOM 709 C CA . MET A 1 94 ? -11.446 3.589 7.932 1.00 98.19 94 MET A CA 1
ATOM 710 C C . MET A 1 94 ? -12.634 3.000 8.701 1.00 98.19 94 MET A C 1
ATOM 712 O O . MET A 1 94 ? -13.657 2.684 8.095 1.00 98.19 94 MET A O 1
ATOM 716 N N . VAL A 1 95 ? -12.527 2.907 10.031 1.00 97.56 95 VAL A N 1
ATOM 717 C CA . VAL A 1 95 ? -13.596 2.390 10.897 1.00 97.56 95 VAL A CA 1
ATOM 718 C C . VAL A 1 95 ? -14.799 3.332 10.899 1.00 97.56 95 VAL A C 1
ATOM 720 O O . VAL A 1 95 ? -15.920 2.874 10.696 1.00 97.56 95 VAL A O 1
ATOM 723 N N . THR A 1 96 ? -14.578 4.640 11.071 1.00 97.81 96 THR A N 1
ATOM 724 C CA . THR A 1 96 ? -15.656 5.644 11.132 1.00 97.81 96 THR A CA 1
ATOM 725 C C . THR A 1 96 ? -16.431 5.737 9.819 1.00 97.81 96 THR A C 1
ATOM 727 O O . THR A 1 96 ? -17.648 5.889 9.832 1.00 97.81 96 THR A O 1
ATOM 730 N N . TYR A 1 97 ? -15.751 5.627 8.677 1.00 98.00 97 TYR A N 1
ATOM 731 C CA . TYR A 1 97 ? -16.402 5.649 7.365 1.00 98.00 97 TYR A CA 1
ATOM 732 C C . TYR A 1 97 ? -16.990 4.296 6.960 1.00 98.00 97 TYR A C 1
ATOM 734 O O . TYR A 1 97 ? -17.729 4.231 5.981 1.00 98.00 97 TYR A O 1
ATOM 742 N N . GLY A 1 98 ? -16.641 3.213 7.662 1.00 98.00 98 GLY A N 1
ATOM 743 C CA . GLY A 1 98 ? -16.937 1.856 7.206 1.00 98.00 98 GLY A CA 1
ATOM 744 C C . GLY A 1 98 ? -16.290 1.530 5.852 1.00 98.00 98 GLY A C 1
ATOM 745 O O . GLY A 1 98 ? -16.787 0.671 5.130 1.00 98.00 98 GLY A O 1
ATOM 746 N N . ASP A 1 99 ? -15.201 2.220 5.492 1.00 98.44 99 ASP A N 1
ATOM 747 C CA . ASP A 1 99 ? -14.530 2.115 4.193 1.00 98.44 99 ASP A CA 1
ATOM 748 C C . ASP A 1 99 ? -13.028 1.864 4.377 1.00 98.44 99 ASP A C 1
ATOM 750 O O . ASP A 1 99 ? -12.222 2.788 4.496 1.00 98.44 99 ASP A O 1
ATOM 754 N N . PHE A 1 100 ? -12.635 0.590 4.349 1.00 98.50 100 PHE A N 1
ATOM 755 C CA . PHE A 1 100 ? -11.234 0.166 4.472 1.00 98.50 100 PHE A CA 1
ATOM 756 C C . PHE A 1 100 ? -10.403 0.405 3.207 1.00 98.50 100 PHE A C 1
ATOM 758 O O . PHE A 1 100 ? -9.182 0.266 3.221 1.00 98.50 100 PHE A O 1
ATOM 765 N N . LEU A 1 101 ? -11.042 0.805 2.107 1.00 98.62 101 LEU A N 1
ATOM 766 C CA . LEU A 1 101 ? -10.355 1.165 0.871 1.00 98.62 101 LEU A CA 1
ATOM 767 C C . LEU A 1 101 ? -9.995 2.655 0.865 1.00 98.62 101 LEU A C 1
ATOM 769 O O . LEU A 1 101 ? -9.158 3.071 0.061 1.00 98.62 101 LEU A O 1
ATOM 773 N N . TYR A 1 102 ? -10.609 3.451 1.752 1.00 98.38 102 TYR A N 1
ATOM 774 C CA . TYR A 1 102 ? -10.508 4.909 1.815 1.00 98.38 102 TYR A CA 1
ATOM 775 C C . TYR A 1 102 ? -9.086 5.463 1.596 1.00 98.38 102 TYR A C 1
ATOM 777 O O . TYR A 1 102 ? -8.923 6.273 0.675 1.00 98.38 102 TYR A O 1
ATOM 785 N N . PRO A 1 103 ? -8.041 5.031 2.339 1.00 97.81 103 PRO A N 1
ATOM 786 C CA . PRO A 1 103 ? -6.702 5.607 2.180 1.00 97.81 103 PRO A CA 1
ATOM 787 C C . PRO A 1 103 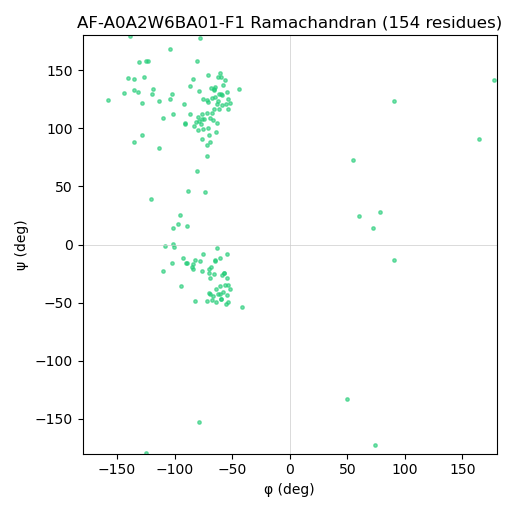? -6.046 5.277 0.830 1.00 97.81 103 PRO A C 1
ATOM 789 O O . PRO A 1 103 ? -5.147 5.991 0.393 1.00 97.81 103 PRO A O 1
ATOM 792 N N . PHE A 1 104 ? -6.519 4.242 0.131 1.00 98.31 104 PHE A N 1
ATOM 793 C CA . PHE A 1 104 ? -5.908 3.745 -1.101 1.00 98.31 104 PHE A CA 1
ATOM 794 C C . PHE A 1 104 ? -6.635 4.178 -2.377 1.00 98.31 104 PHE A C 1
ATOM 796 O O . PHE A 1 104 ? -6.058 4.099 -3.459 1.00 98.31 104 PHE A O 1
ATOM 803 N N . ARG A 1 105 ? -7.886 4.662 -2.308 1.00 98.00 105 ARG A N 1
ATOM 804 C CA . ARG A 1 105 ? -8.709 4.958 -3.506 1.00 98.00 105 ARG A CA 1
ATOM 805 C C . ARG A 1 105 ? -8.013 5.848 -4.537 1.00 98.00 105 ARG A C 1
ATOM 807 O O . ARG A 1 105 ? -8.167 5.624 -5.734 1.00 98.00 105 ARG A O 1
ATOM 814 N N . ARG A 1 106 ? -7.239 6.840 -4.087 1.00 98.19 106 ARG A N 1
ATOM 815 C CA . ARG A 1 106 ? -6.560 7.803 -4.973 1.00 98.19 106 ARG A CA 1
ATOM 816 C C . ARG A 1 106 ? -5.223 7.305 -5.526 1.00 98.19 106 ARG A C 1
ATOM 818 O O . ARG A 1 106 ? -4.773 7.818 -6.543 1.00 98.19 106 ARG A O 1
ATOM 825 N N . THR A 1 107 ? -4.593 6.324 -4.882 1.00 97.81 107 THR A N 1
ATOM 826 C CA . THR A 1 107 ? -3.240 5.848 -5.222 1.00 97.81 107 THR A CA 1
ATOM 827 C C . THR A 1 107 ? -3.237 4.453 -5.835 1.00 97.81 107 THR A C 1
ATOM 829 O O . THR A 1 107 ? -2.338 4.135 -6.606 1.00 97.81 107 THR A O 1
ATOM 832 N N . ALA A 1 108 ? -4.265 3.638 -5.595 1.00 98.19 108 ALA A N 1
ATOM 833 C CA . ALA A 1 108 ? -4.339 2.257 -6.064 1.00 98.19 108 ALA A CA 1
ATOM 834 C C . ALA A 1 108 ? -4.194 2.126 -7.590 1.00 98.19 108 ALA A C 1
ATOM 836 O O . ALA A 1 108 ? -3.583 1.184 -8.080 1.00 98.19 108 ALA A O 1
ATOM 837 N N . GLY A 1 109 ? -4.712 3.085 -8.365 1.00 98.31 109 GLY A N 1
ATOM 838 C CA . GLY A 1 109 ? -4.528 3.099 -9.821 1.00 98.31 109 GLY A CA 1
ATOM 839 C C . GLY A 1 109 ? -3.076 3.313 -10.266 1.00 98.31 109 GLY A C 1
ATOM 840 O O . GLY A 1 109 ? -2.718 2.906 -11.365 1.00 98.31 109 GLY A O 1
ATOM 841 N N . PHE A 1 110 ? -2.241 3.949 -9.439 1.00 98.00 110 PHE A N 1
ATOM 842 C CA . PHE A 1 110 ? -0.800 4.083 -9.664 1.00 98.00 110 PHE A CA 1
ATOM 843 C C . PHE A 1 110 ? -0.052 2.825 -9.217 1.00 98.00 110 PHE A C 1
ATOM 845 O O . PHE A 1 110 ? 0.754 2.306 -9.984 1.00 98.00 110 PHE A O 1
ATOM 852 N N . LEU A 1 111 ? -0.344 2.347 -8.004 1.00 98.19 111 LEU A N 1
ATOM 853 C CA . LEU A 1 111 ? 0.343 1.219 -7.369 1.00 98.19 111 LEU A CA 1
ATOM 854 C C . LEU A 1 111 ? 0.216 -0.062 -8.206 1.00 98.19 111 LEU A C 1
ATOM 856 O O . LEU A 1 111 ? 1.221 -0.651 -8.584 1.00 98.19 111 LEU A O 1
ATOM 860 N N . ARG A 1 112 ? -0.996 -0.386 -8.671 1.00 98.25 112 ARG A N 1
ATOM 861 C CA . ARG A 1 112 ? -1.270 -1.563 -9.521 1.00 98.25 112 ARG A CA 1
ATOM 862 C C . ARG A 1 112 ? -0.580 -1.578 -10.892 1.00 98.25 112 ARG A C 1
ATOM 864 O O . ARG A 1 112 ? -0.797 -2.509 -11.659 1.00 98.25 112 ARG A O 1
ATOM 871 N N . ARG A 1 113 ? 0.163 -0.533 -11.275 1.00 97.31 113 ARG A N 1
ATOM 872 C CA . ARG A 1 113 ? 0.838 -0.485 -12.586 1.00 97.31 113 ARG A CA 1
ATOM 873 C C . ARG A 1 113 ? 2.184 -1.192 -12.599 1.00 97.31 113 ARG A C 1
ATOM 875 O O . ARG A 1 113 ? 2.706 -1.410 -13.689 1.00 97.31 113 ARG A O 1
ATOM 882 N N . ALA A 1 114 ? 2.763 -1.460 -11.431 1.00 96.69 114 ALA A N 1
ATOM 883 C CA . ALA A 1 114 ? 4.005 -2.209 -11.335 1.00 96.69 114 ALA A CA 1
ATOM 884 C C . ALA A 1 114 ? 3.755 -3.715 -11.455 1.00 96.69 114 ALA A C 1
ATOM 886 O O . ALA A 1 114 ? 2.659 -4.192 -11.175 1.00 96.69 114 ALA A O 1
ATOM 887 N N . ASP A 1 115 ? 4.795 -4.456 -11.834 1.00 97.50 115 ASP A N 1
ATOM 888 C CA . ASP A 1 115 ? 4.786 -5.919 -11.758 1.00 97.50 115 ASP A CA 1
ATOM 889 C C . ASP A 1 115 ? 4.840 -6.408 -10.301 1.00 97.50 115 ASP A C 1
ATOM 891 O O . ASP A 1 115 ? 4.435 -7.532 -10.023 1.00 97.50 115 ASP A O 1
ATOM 895 N N . LEU A 1 116 ? 5.383 -5.580 -9.399 1.00 98.25 116 LEU A N 1
ATOM 896 C CA . LEU A 1 116 ? 5.444 -5.827 -7.962 1.00 98.25 116 LEU A CA 1
ATOM 897 C C . LEU A 1 116 ? 5.272 -4.515 -7.186 1.00 98.25 116 LEU A C 1
ATOM 899 O O . LEU A 1 116 ? 5.988 -3.540 -7.437 1.00 98.25 116 LEU A O 1
ATOM 903 N N . THR A 1 117 ? 4.382 -4.504 -6.201 1.00 98.62 117 THR A N 1
ATOM 904 C CA . THR A 1 117 ? 4.231 -3.416 -5.233 1.00 98.62 117 THR A CA 1
ATOM 905 C C . THR A 1 117 ? 4.623 -3.896 -3.845 1.00 98.62 117 THR A C 1
ATOM 907 O O . THR A 1 117 ? 4.047 -4.846 -3.313 1.00 98.62 117 THR A O 1
ATOM 910 N N . VAL A 1 118 ? 5.579 -3.198 -3.242 1.00 98.50 118 VAL A N 1
ATOM 911 C CA . VAL A 1 118 ? 6.085 -3.460 -1.896 1.00 98.50 118 VAL A CA 1
ATOM 912 C C . VAL A 1 118 ? 5.822 -2.241 -1.026 1.00 98.50 118 VAL A C 1
ATOM 914 O O . VAL A 1 118 ? 6.098 -1.110 -1.435 1.00 98.50 118 VAL A O 1
ATOM 917 N N . VAL A 1 119 ? 5.308 -2.467 0.174 1.00 98.38 119 VAL A N 1
ATOM 918 C CA . VAL A 1 119 ? 5.139 -1.431 1.197 1.00 98.38 119 VAL A CA 1
ATOM 919 C C . VAL A 1 119 ? 5.879 -1.843 2.463 1.00 98.38 119 VAL A C 1
ATOM 921 O O . VAL A 1 119 ? 6.124 -3.027 2.661 1.00 98.38 119 VAL A O 1
ATOM 924 N N . ASN A 1 120 ? 6.227 -0.882 3.318 1.00 98.44 120 ASN A N 1
ATOM 925 C CA . ASN A 1 120 ? 6.614 -1.191 4.691 1.00 98.44 120 ASN A CA 1
ATOM 926 C C . ASN A 1 120 ? 5.362 -1.132 5.571 1.00 98.44 120 ASN A C 1
ATOM 928 O O . ASN A 1 120 ? 4.860 -0.037 5.840 1.00 98.44 120 ASN A O 1
ATOM 932 N N . LEU A 1 121 ? 4.814 -2.275 5.984 1.00 98.12 121 LEU A N 1
ATOM 933 C CA . LEU A 1 121 ? 3.665 -2.301 6.886 1.00 98.12 121 LEU A CA 1
ATOM 934 C C . LEU A 1 121 ? 4.092 -1.976 8.321 1.00 98.12 121 LEU A C 1
ATOM 936 O O . LEU A 1 121 ? 4.382 -2.852 9.135 1.00 98.12 121 LEU A O 1
ATOM 940 N N . GLU A 1 122 ? 4.051 -0.696 8.673 1.00 96.94 122 GLU A N 1
ATOM 941 C CA . GLU A 1 122 ? 4.414 -0.203 10.005 1.00 96.94 122 GLU A CA 1
ATOM 942 C C . GLU A 1 122 ? 3.196 -0.210 10.955 1.00 96.94 122 GLU A C 1
ATOM 944 O O . GLU A 1 122 ? 2.874 0.750 11.658 1.00 96.94 122 GLU A O 1
ATOM 949 N N . SER A 1 123 ? 2.458 -1.321 10.951 1.00 96.56 123 SER A N 1
ATOM 950 C CA . SER A 1 123 ? 1.363 -1.553 11.892 1.00 96.56 123 SER A CA 1
ATOM 951 C C . SER A 1 123 ? 1.049 -3.043 12.035 1.00 96.56 123 SER A C 1
ATOM 953 O O . SER A 1 123 ? 0.688 -3.678 11.037 1.00 96.56 123 SER A O 1
ATOM 955 N N . PRO A 1 124 ? 1.075 -3.626 13.245 1.00 96.50 124 PRO A N 1
ATOM 956 C CA . PRO A 1 124 ? 0.468 -4.932 13.452 1.00 96.50 124 PRO A CA 1
ATOM 957 C C . PRO A 1 124 ? -1.052 -4.852 13.241 1.00 96.50 124 PRO A C 1
ATOM 959 O O . PRO A 1 124 ? -1.745 -4.044 13.866 1.00 96.50 124 PRO A O 1
ATOM 962 N N . LEU A 1 125 ? -1.577 -5.717 12.373 1.00 97.88 125 LEU A N 1
ATOM 963 C CA . LEU A 1 125 ? -3.010 -5.840 12.109 1.00 97.88 125 LEU A CA 1
ATOM 964 C C . LEU A 1 125 ? -3.618 -6.883 13.051 1.00 97.88 125 LEU A C 1
ATOM 966 O O . LEU A 1 125 ? -3.431 -8.083 12.857 1.00 97.88 125 LEU A O 1
ATOM 970 N N . VAL A 1 126 ? -4.323 -6.432 14.090 1.00 97.12 126 VAL A N 1
ATOM 971 C CA . VAL A 1 126 ? -4.792 -7.292 15.191 1.00 97.12 126 VAL A CA 1
ATOM 972 C C . VA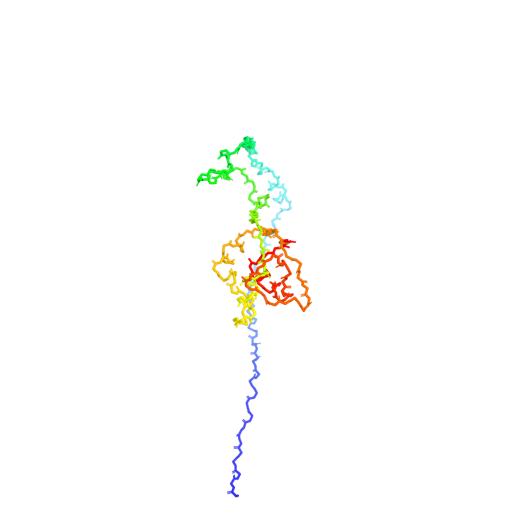L A 1 126 ? -6.243 -7.007 15.561 1.00 97.12 126 VAL A C 1
ATOM 974 O O . VAL A 1 126 ? -6.699 -5.863 15.568 1.00 97.12 126 VAL A O 1
ATOM 977 N N . ALA A 1 127 ? -6.988 -8.065 15.885 1.00 96.38 127 ALA A N 1
ATOM 978 C CA . ALA A 1 127 ? -8.372 -7.936 16.322 1.00 96.38 127 ALA A CA 1
ATOM 979 C C . ALA A 1 127 ? -8.468 -7.125 17.624 1.00 96.38 127 ALA A C 1
ATOM 981 O O . ALA A 1 127 ? -7.614 -7.234 18.501 1.00 96.38 127 ALA A O 1
ATOM 982 N N . GLY A 1 128 ? -9.525 -6.322 17.752 1.00 93.44 128 GLY A N 1
ATOM 983 C CA . GLY A 1 128 ? -9.777 -5.541 18.965 1.00 93.44 128 GLY A CA 1
ATOM 984 C C . GLY A 1 128 ? -8.831 -4.356 19.178 1.00 93.44 128 GLY A C 1
ATOM 985 O O . GLY A 1 128 ? -8.812 -3.811 20.278 1.00 93.44 128 GLY A O 1
ATOM 986 N N . CYS A 1 129 ? -8.066 -3.936 18.162 1.00 93.31 129 CYS A N 1
ATOM 987 C CA . CYS A 1 129 ? -7.288 -2.702 18.247 1.00 93.31 129 CYS A CA 1
ATOM 988 C C . CYS A 1 129 ? -8.216 -1.495 18.506 1.00 93.31 129 CYS A C 1
ATOM 990 O O . CYS A 1 129 ? -9.096 -1.227 17.680 1.00 93.31 129 CYS A O 1
ATOM 992 N N . PRO A 1 130 ? -8.041 -0.750 19.615 1.00 93.62 130 PRO A N 1
ATOM 993 C CA . PRO A 1 130 ? -8.873 0.409 19.903 1.00 93.62 130 PRO A CA 1
ATOM 994 C C . PRO A 1 130 ? -8.680 1.516 18.869 1.00 93.62 130 PRO A C 1
ATOM 996 O O . PRO A 1 130 ? -7.557 1.874 18.505 1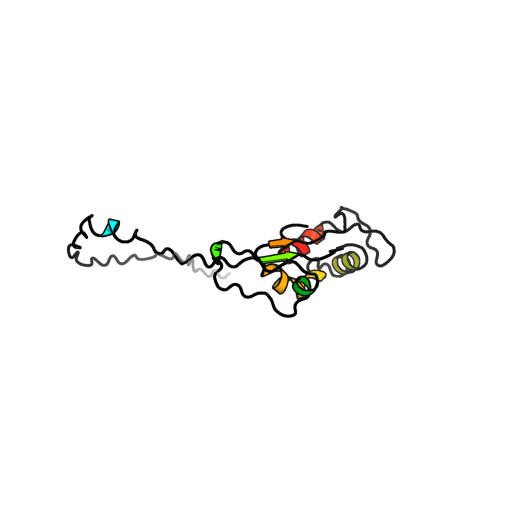.00 93.62 130 PRO A O 1
ATOM 999 N N . THR A 1 131 ? -9.785 2.102 18.425 1.00 95.12 131 THR A N 1
ATOM 1000 C CA . THR A 1 131 ? -9.753 3.245 17.518 1.00 95.12 131 THR A CA 1
ATOM 1001 C C . THR A 1 131 ? -9.266 4.493 18.258 1.00 95.12 131 THR A C 1
ATOM 1003 O O . THR A 1 131 ? -9.860 4.892 19.256 1.00 95.12 131 THR A O 1
ATOM 1006 N N . THR A 1 132 ? -8.211 5.134 17.755 1.00 94.69 132 THR A N 1
ATOM 1007 C CA . THR A 1 132 ? -7.664 6.389 18.295 1.00 94.69 132 THR A CA 1
ATOM 1008 C C . THR A 1 132 ? -7.239 7.310 17.159 1.00 94.69 132 THR A C 1
ATOM 1010 O O . THR A 1 132 ? -6.713 6.845 16.152 1.00 94.69 132 THR A O 1
ATOM 1013 N N . ASP A 1 133 ? -7.436 8.614 17.303 1.00 94.75 133 ASP A N 1
ATOM 1014 C CA . ASP A 1 133 ? -6.945 9.643 16.381 1.00 94.75 133 ASP A CA 1
ATOM 1015 C C . ASP A 1 133 ? -5.682 10.359 16.901 1.00 94.75 133 ASP A C 1
ATOM 1017 O O . ASP A 1 133 ? -5.118 11.210 16.212 1.00 94.75 133 ASP A O 1
ATOM 1021 N N . SER A 1 134 ? -5.196 9.969 18.082 1.00 93.50 134 SER A N 1
ATOM 1022 C CA . SER A 1 134 ? -4.040 10.548 18.769 1.00 93.50 134 SER A CA 1
ATOM 1023 C C . SER A 1 134 ? -3.150 9.468 19.414 1.00 93.50 134 SER A C 1
ATOM 1025 O O . SER A 1 134 ? -3.401 8.265 19.291 1.00 93.50 134 SER A O 1
ATOM 1027 N N . GLY A 1 135 ? -2.055 9.881 20.061 1.00 92.50 135 GLY A N 1
ATOM 1028 C CA . GLY A 1 135 ? -1.097 8.967 20.703 1.00 92.50 135 GLY A CA 1
ATOM 1029 C C . GLY A 1 135 ? -0.207 8.203 19.717 1.00 92.50 135 GLY A C 1
ATOM 1030 O O . GLY A 1 135 ? -0.227 8.492 18.524 1.00 92.50 135 GLY A O 1
ATOM 1031 N N . MET A 1 136 ? 0.583 7.246 20.216 1.00 92.06 136 MET A N 1
ATOM 1032 C CA . MET A 1 136 ? 1.602 6.487 19.461 1.00 92.06 136 MET A CA 1
ATOM 1033 C C . MET A 1 136 ? 1.333 4.972 19.466 1.00 92.06 136 MET A C 1
ATOM 1035 O O . MET A 1 136 ? 2.247 4.165 19.603 1.00 92.06 136 MET A O 1
ATOM 1039 N N . SER A 1 137 ? 0.062 4.577 19.353 1.00 92.19 137 SER A N 1
ATOM 1040 C CA . SER A 1 137 ? -0.316 3.171 19.167 1.00 92.19 137 SER A CA 1
ATOM 1041 C C . SER A 1 137 ? -0.431 2.851 17.680 1.00 92.19 137 SER A C 1
ATOM 1043 O O . SER A 1 137 ? -1.232 3.466 16.977 1.00 92.19 137 SER A O 1
ATOM 1045 N N . PHE A 1 138 ? 0.356 1.885 17.213 1.00 95.81 138 PHE A N 1
ATOM 1046 C CA . PHE A 1 138 ? 0.433 1.501 15.804 1.00 95.81 138 PHE A CA 1
ATOM 1047 C C . PHE A 1 138 ? -0.346 0.225 15.468 1.00 95.81 138 PHE A C 1
ATOM 1049 O O . PHE A 1 138 ? -0.164 -0.320 14.389 1.00 95.81 138 PHE A O 1
ATOM 1056 N N . CYS A 1 139 ? -1.237 -0.262 16.339 1.00 96.56 139 CYS A N 1
ATOM 1057 C CA . CYS A 1 139 ? -2.125 -1.352 15.933 1.00 96.56 139 CYS A CA 1
ATOM 1058 C C . CYS A 1 139 ? -3.178 -0.870 14.919 1.00 96.56 139 CYS A C 1
ATOM 1060 O O . CYS A 1 139 ? -3.657 0.266 14.988 1.00 96.56 139 CYS A O 1
ATOM 1062 N N . GLY A 1 140 ? -3.546 -1.743 13.983 1.00 97.56 140 GLY A N 1
ATOM 1063 C CA . GLY A 1 140 ? -4.594 -1.509 12.989 1.00 97.56 140 GLY A CA 1
ATOM 1064 C C . GLY A 1 140 ? -5.664 -2.598 13.008 1.00 97.56 140 GLY A C 1
ATOM 1065 O O . GLY A 1 140 ? -5.421 -3.717 13.463 1.00 97.56 140 GLY A O 1
ATOM 1066 N N . ASP A 1 141 ? -6.855 -2.278 12.500 1.00 98.00 141 ASP A N 1
ATOM 1067 C CA . ASP A 1 141 ? -7.926 -3.260 12.308 1.00 98.00 141 ASP A CA 1
ATOM 1068 C C . ASP A 1 141 ? -7.544 -4.260 11.190 1.00 98.00 141 ASP A C 1
ATOM 1070 O O . ASP A 1 141 ? -7.104 -3.829 10.118 1.00 98.00 141 ASP A O 1
ATOM 1074 N N . PRO A 1 142 ? -7.740 -5.584 11.370 1.00 98.38 142 PRO A N 1
ATOM 1075 C CA . PRO A 1 142 ? -7.396 -6.592 10.363 1.00 98.38 142 PRO A CA 1
ATOM 1076 C C . PRO A 1 142 ? -8.066 -6.389 9.001 1.00 98.38 142 PRO A C 1
ATOM 1078 O O . PRO A 1 142 ? -7.534 -6.812 7.975 1.00 98.38 142 PRO A O 1
ATOM 1081 N N . ARG A 1 143 ? -9.211 -5.699 8.949 1.00 98.44 143 ARG A N 1
ATOM 1082 C CA . ARG A 1 143 ? -9.895 -5.362 7.693 1.00 98.44 143 ARG A CA 1
ATOM 1083 C C . ARG A 1 143 ? -9.084 -4.409 6.812 1.00 98.44 143 ARG A C 1
ATOM 1085 O O . ARG A 1 143 ? -9.374 -4.323 5.622 1.00 98.44 143 ARG A O 1
ATOM 1092 N N . ALA A 1 144 ? -8.031 -3.770 7.328 1.00 98.31 144 ALA A N 1
ATOM 1093 C CA . ALA A 1 144 ? -7.085 -2.986 6.533 1.00 98.31 144 ALA A CA 1
ATOM 1094 C C . ALA A 1 144 ? -6.420 -3.789 5.400 1.00 98.31 144 ALA A C 1
ATOM 1096 O O . ALA A 1 144 ? -6.059 -3.205 4.375 1.00 98.31 144 ALA A O 1
ATOM 1097 N N . VAL A 1 145 ? -6.337 -5.123 5.520 1.00 98.44 145 VAL A N 1
ATOM 1098 C CA . VAL A 1 145 ? -5.892 -6.007 4.427 1.00 98.44 145 VAL A CA 1
ATOM 1099 C C . VAL A 1 145 ? -6.711 -5.774 3.152 1.00 98.44 145 VAL A C 1
ATOM 1101 O O . VAL A 1 145 ? -6.149 -5.783 2.063 1.00 98.44 145 VAL A O 1
ATOM 1104 N N . GLN A 1 146 ? -8.008 -5.460 3.263 1.00 98.69 146 GLN A N 1
ATOM 1105 C CA . GLN A 1 146 ? -8.854 -5.145 2.105 1.00 98.69 146 GLN A CA 1
ATOM 1106 C C . GLN A 1 146 ? -8.306 -3.960 1.306 1.00 98.69 146 GLN A C 1
ATOM 1108 O O . GLN A 1 146 ? -8.306 -3.991 0.078 1.00 98.69 146 GLN A O 1
ATOM 1113 N N . GLY A 1 147 ? -7.822 -2.928 1.998 1.00 98.44 147 GLY A N 1
ATOM 1114 C CA . GLY A 1 147 ? -7.221 -1.750 1.387 1.00 98.44 147 GLY A CA 1
ATOM 1115 C C . GLY A 1 147 ? -5.877 -2.053 0.723 1.00 98.44 147 GLY A C 1
ATOM 1116 O O . GLY A 1 147 ? -5.656 -1.617 -0.405 1.00 98.44 147 GLY A O 1
ATOM 1117 N N . LEU A 1 148 ? -5.021 -2.845 1.378 1.00 98.62 148 LEU A N 1
ATOM 1118 C CA . LEU A 1 148 ? -3.720 -3.272 0.843 1.00 98.62 148 LEU A CA 1
ATOM 1119 C C . LEU A 1 148 ? -3.887 -4.137 -0.415 1.00 98.62 148 LEU A C 1
ATOM 1121 O O . LEU A 1 148 ? -3.318 -3.833 -1.464 1.00 98.62 148 LEU A O 1
ATOM 1125 N N . THR A 1 149 ? -4.747 -5.156 -0.352 1.00 98.56 149 THR A N 1
ATOM 1126 C CA . THR A 1 149 ? -5.081 -6.000 -1.506 1.00 98.56 149 THR A CA 1
ATOM 1127 C C . THR A 1 149 ? -5.737 -5.182 -2.607 1.00 98.56 149 THR A C 1
ATOM 1129 O O . THR A 1 149 ? -5.374 -5.316 -3.775 1.00 98.56 149 THR A O 1
ATOM 1132 N N . PHE A 1 150 ? -6.665 -4.282 -2.256 1.00 98.62 150 PHE A N 1
ATOM 1133 C CA . PHE A 1 150 ? -7.228 -3.350 -3.222 1.00 98.62 150 PHE A CA 1
ATOM 1134 C C . PHE A 1 150 ? -6.099 -2.565 -3.883 1.00 98.62 150 PHE A C 1
ATOM 1136 O O . PHE A 1 150 ? -6.030 -2.583 -5.099 1.00 98.62 150 PHE A O 1
ATOM 1143 N N . ALA A 1 151 ? -5.174 -1.951 -3.153 1.00 98.44 151 ALA A N 1
ATOM 1144 C CA . ALA A 1 151 ? -4.068 -1.178 -3.716 1.00 98.44 151 ALA A CA 1
ATOM 1145 C C . ALA A 1 151 ? -3.113 -1.964 -4.636 1.00 98.44 151 ALA A C 1
ATOM 1147 O O . ALA A 1 151 ? -2.347 -1.330 -5.359 1.00 98.44 151 ALA A O 1
ATOM 1148 N N . GLY A 1 152 ? -3.200 -3.297 -4.666 1.00 98.44 152 GLY A N 1
ATOM 1149 C CA . GLY A 1 152 ? -2.289 -4.157 -5.416 1.00 98.44 152 GLY A CA 1
ATOM 1150 C C . GLY A 1 152 ? -0.959 -4.356 -4.706 1.00 98.44 152 GLY A C 1
ATOM 1151 O O . GLY A 1 152 ? 0.047 -4.517 -5.377 1.00 98.44 152 GLY A O 1
ATOM 1152 N N . VAL A 1 153 ? -0.947 -4.272 -3.372 1.00 98.62 153 VAL A N 1
ATOM 1153 C CA . VAL A 1 153 ? 0.233 -4.582 -2.561 1.00 98.62 153 VAL A CA 1
ATOM 1154 C C . VAL A 1 153 ? 0.471 -6.088 -2.589 1.00 98.62 153 VAL A C 1
ATOM 1156 O O . VAL A 1 153 ? -0.407 -6.855 -2.192 1.00 98.62 153 VAL A O 1
ATOM 1159 N N . ASP A 1 154 ? 1.658 -6.490 -3.036 1.00 98.50 154 ASP A N 1
ATOM 1160 C CA . ASP A 1 154 ? 2.078 -7.891 -3.122 1.00 98.50 154 ASP A CA 1
ATOM 1161 C C . ASP A 1 154 ? 2.861 -8.325 -1.877 1.00 98.50 154 ASP A C 1
ATOM 1163 O O . ASP A 1 154 ? 2.746 -9.465 -1.430 1.00 98.50 154 ASP A O 1
ATOM 1167 N N . VAL A 1 155 ? 3.658 -7.409 -1.315 1.00 97.88 155 VAL A N 1
ATOM 1168 C CA . VAL A 1 155 ? 4.469 -7.619 -0.107 1.00 97.88 155 VAL A CA 1
ATOM 1169 C C . VAL A 1 155 ? 4.312 -6.410 0.812 1.00 97.88 155 VAL A C 1
ATOM 1171 O O . VAL A 1 155 ? 4.390 -5.270 0.350 1.00 97.88 155 VAL A O 1
ATOM 1174 N N . ALA A 1 156 ? 4.078 -6.666 2.097 1.00 95.44 156 ALA A N 1
ATOM 1175 C CA . ALA A 1 156 ? 3.803 -5.659 3.114 1.00 95.44 156 ALA A CA 1
ATOM 1176 C C . ALA A 1 156 ? 4.606 -5.946 4.383 1.00 95.44 156 ALA A C 1
ATOM 1178 O O . ALA A 1 156 ? 4.720 -7.147 4.724 1.00 95.44 156 ALA A O 1
#

Mean predicted aligned error: 15.36 Å

Foldseek 3Di:
DDDDDDDDDPDDDDDDDDDDPDDDDPDPDPPPVVVPPVPPDPPVPQPPPPDDPDDPCQVVPPDPDDCPNPDPVPDFFEAEDEEDQLAALNQLVCVVVVHLQVVQPVPLVVQQPGPAYEYHHQEDADPPDDHHNDDDHRHHHVCNVVNCVSSVHPYD

Secondary structure (DSSP, 8-state):
---------------------------PPP-TTSTTGGGS---------PPPP--HHHHT-SSPPP-TTS-GGG---EEEEEEE--SHHHHHHHHHHT-TTGGGTTTHHHHTTSSEEEEEE-S-B-TTPPP-SSSS---B-GGGHHHHHHHT-SB-

Sequence (156 aa):
MRTIRDGLVVGLVVFAAVLVFGQHRPRATPSRAHAAAIRHAMVHPAINVAPLPLTIASIFAARAPGLRGYDRRKIRTVIATGDVIPARSVNYKMVTYGDFLYPFRRTAGFLRRADLTVVNLESPLVAGCPTTDSGMSFCGDPRAVQGLTFAGVDVA

pLDDT: mean 78.44, std 23.8, range [32.97, 98.69]